Protein AF-A0A916CQK9-F1 (afdb_monomer_lite)

Sequence (109 aa):
MKRKLFKKVPDAERRTIPLKIMLNAAEDEAIKRAAEIRILDKSEYVRRAALGRRADVRYETEIVLALTKVTQSIRALHVDLMEKGIAPSAEAMRVIVKDARDAIRRIEK

Structure (mmCIF, N/CA/C/O backbone):
data_AF-A0A916CQK9-F1
#
_entry.id   AF-A0A916CQK9-F1
#
loop_
_atom_site.group_PDB
_atom_site.id
_atom_site.type_symbol
_atom_site.label_atom_id
_atom_site.label_alt_id
_atom_site.label_comp_id
_atom_site.label_asym_id
_atom_site.label_entity_id
_atom_site.label_seq_id
_atom_site.pdbx_PDB_ins_code
_atom_site.Cartn_x
_atom_site.Cartn_y
_atom_site.Cartn_z
_atom_site.occupancy
_atom_site.B_iso_or_equiv
_atom_site.auth_seq_id
_atom_site.auth_comp_id
_atom_site.auth_asym_id
_atom_site.auth_atom_id
_atom_site.pdbx_PDB_model_num
ATOM 1 N N . MET A 1 1 ? -12.479 26.949 -39.479 1.00 47.59 1 MET A N 1
ATOM 2 C CA . MET A 1 1 ? -11.843 25.613 -39.351 1.00 47.59 1 MET A CA 1
ATOM 3 C C . MET A 1 1 ? -11.029 25.559 -38.056 1.00 47.59 1 MET A C 1
ATOM 5 O O . MET A 1 1 ? -10.021 26.248 -37.965 1.00 47.59 1 MET A O 1
ATOM 9 N N . LYS A 1 2 ? -11.463 24.816 -37.025 1.00 50.59 2 LYS A N 1
ATOM 10 C CA . LYS A 1 2 ? -10.702 24.671 -35.764 1.00 50.59 2 LYS A CA 1
ATOM 11 C C . LYS A 1 2 ? -9.462 23.798 -36.011 1.00 50.59 2 LYS A C 1
ATOM 13 O O . LYS A 1 2 ? -9.601 22.607 -36.283 1.00 50.59 2 LYS A O 1
ATOM 18 N N . ARG A 1 3 ? -8.256 24.375 -35.932 1.00 59.72 3 ARG A N 1
ATOM 19 C CA . ARG A 1 3 ? -6.991 23.617 -35.971 1.00 59.72 3 ARG A CA 1
ATOM 20 C C . ARG A 1 3 ? -6.911 22.730 -34.724 1.00 59.72 3 ARG A C 1
ATOM 22 O O . ARG A 1 3 ? -6.937 23.239 -33.608 1.00 59.72 3 ARG A O 1
ATOM 29 N N . LYS A 1 4 ? -6.838 21.408 -34.904 1.00 59.34 4 LYS A N 1
ATOM 30 C CA . LYS A 1 4 ? -6.576 20.474 -33.799 1.00 59.34 4 LYS A CA 1
ATOM 31 C C . LYS A 1 4 ? -5.147 20.710 -33.301 1.00 59.34 4 LYS A C 1
ATOM 33 O O . LYS A 1 4 ? -4.206 20.551 -34.071 1.00 59.34 4 LYS A O 1
ATOM 38 N N . LEU A 1 5 ? -5.006 21.091 -32.030 1.00 71.31 5 LEU A N 1
ATOM 39 C CA . LEU A 1 5 ? -3.723 21.399 -31.376 1.00 71.31 5 LEU A CA 1
ATOM 40 C C . LEU A 1 5 ? -2.804 20.173 -31.225 1.00 71.31 5 LEU A C 1
ATOM 42 O O . LEU A 1 5 ? -1.611 20.327 -30.994 1.00 71.31 5 LEU A O 1
ATOM 46 N N . PHE A 1 6 ? -3.337 18.962 -31.408 1.00 69.25 6 PHE A N 1
ATOM 47 C CA . PHE A 1 6 ? -2.593 17.713 -31.268 1.00 69.25 6 PHE A CA 1
ATOM 48 C C . PHE A 1 6 ? -2.785 16.831 -32.503 1.00 69.25 6 PHE A C 1
ATOM 50 O O . PHE A 1 6 ? -3.916 16.559 -32.923 1.00 69.25 6 PHE A O 1
ATOM 57 N N . LYS A 1 7 ? -1.670 16.372 -33.081 1.00 76.12 7 LYS A N 1
ATOM 58 C CA . LYS A 1 7 ? -1.664 15.335 -34.118 1.00 76.12 7 LYS A CA 1
ATOM 59 C C . LYS A 1 7 ? -1.800 13.975 -33.434 1.00 76.12 7 LYS A C 1
ATOM 61 O O . LYS A 1 7 ? -1.071 13.678 -32.491 1.00 76.12 7 LYS A O 1
ATOM 66 N N . LYS A 1 8 ? -2.753 13.156 -33.887 1.00 71.56 8 LYS A N 1
ATOM 67 C CA . LYS A 1 8 ? -2.897 11.780 -33.400 1.00 71.56 8 LYS A CA 1
ATOM 68 C C . LYS A 1 8 ? -1.654 11.002 -33.834 1.00 71.56 8 LYS A C 1
ATOM 70 O O . LYS A 1 8 ? -1.360 10.962 -35.025 1.00 71.56 8 LYS A O 1
ATOM 75 N N . VAL A 1 9 ? -0.942 10.420 -32.871 1.00 73.75 9 VAL A N 1
ATOM 76 C CA . VAL A 1 9 ? 0.195 9.528 -33.138 1.00 73.75 9 VAL A CA 1
ATOM 77 C C . VAL A 1 9 ? -0.293 8.365 -34.017 1.00 73.75 9 VAL A C 1
ATOM 79 O O . VAL A 1 9 ? -1.321 7.772 -33.660 1.00 73.75 9 VAL A O 1
ATOM 82 N N . PRO A 1 10 ? 0.372 8.064 -35.150 1.00 77.31 10 PRO A N 1
ATOM 83 C CA . PRO A 1 10 ? 0.020 6.948 -36.023 1.00 77.31 10 PRO A CA 1
ATOM 84 C C . PRO A 1 10 ? -0.050 5.625 -35.254 1.00 77.31 10 PRO A C 1
ATOM 86 O O . PRO A 1 10 ? 0.761 5.368 -34.366 1.00 77.31 10 PRO A O 1
ATOM 89 N N . ASP A 1 11 ? -0.999 4.754 -35.599 1.00 67.31 11 ASP A N 1
ATOM 90 C CA . ASP A 1 11 ? -1.228 3.516 -34.839 1.00 67.31 11 ASP A CA 1
ATOM 91 C C . ASP A 1 11 ? -0.024 2.550 -34.882 1.00 67.31 11 ASP A C 1
ATOM 93 O O . ASP A 1 11 ? 0.162 1.757 -33.959 1.00 67.31 11 ASP A O 1
ATOM 97 N N . ALA A 1 12 ? 0.846 2.666 -35.893 1.00 70.81 12 ALA A N 1
ATOM 98 C CA . ALA A 1 12 ? 2.110 1.931 -35.971 1.00 70.81 12 ALA A CA 1
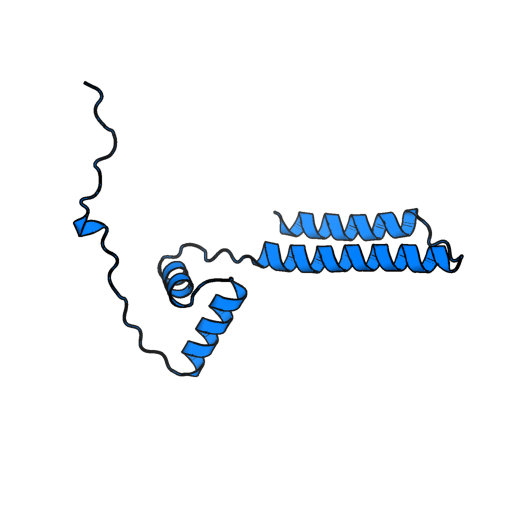ATOM 99 C C . ALA A 1 12 ? 3.090 2.299 -34.839 1.00 70.81 12 ALA A C 1
ATOM 101 O O . ALA A 1 12 ? 3.748 1.418 -34.294 1.00 70.81 12 ALA A O 1
ATOM 102 N N . GLU A 1 13 ? 3.133 3.571 -34.431 1.00 67.44 13 GLU A N 1
ATOM 103 C CA . GLU A 1 13 ? 4.010 4.086 -33.365 1.00 67.44 13 GLU A CA 1
ATOM 104 C C . GLU A 1 13 ? 3.446 3.833 -31.955 1.00 67.44 13 GLU A C 1
ATOM 106 O O . GLU A 1 13 ? 4.131 4.022 -30.953 1.00 67.44 13 GLU A O 1
ATOM 111 N N . ARG A 1 14 ? 2.190 3.379 -31.856 1.00 66.44 14 ARG A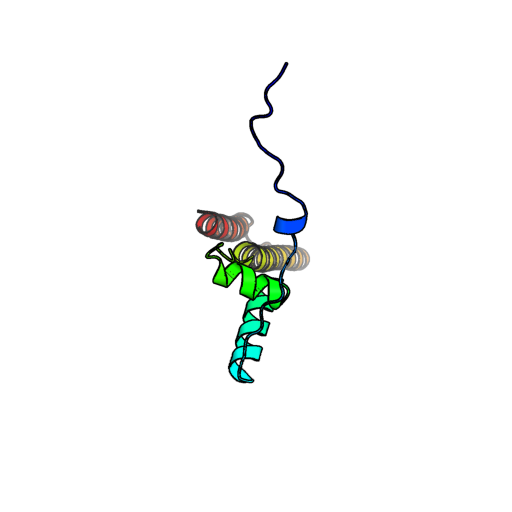 N 1
ATOM 112 C CA . ARG A 1 14 ? 1.538 3.017 -30.585 1.00 66.44 14 ARG A CA 1
ATOM 113 C C . ARG A 1 14 ? 1.759 1.563 -30.179 1.00 66.44 14 ARG A C 1
ATOM 115 O O . ARG A 1 14 ? 1.380 1.186 -29.068 1.00 66.44 14 ARG A O 1
ATOM 122 N N . ARG A 1 15 ? 2.307 0.730 -31.068 1.00 74.19 15 ARG A N 1
ATOM 123 C CA . ARG A 1 15 ? 2.457 -0.704 -30.809 1.00 74.19 15 ARG A CA 1
ATOM 124 C C . ARG A 1 15 ? 3.453 -0.942 -29.684 1.00 74.19 15 ARG A C 1
ATOM 126 O O . ARG A 1 15 ? 4.581 -0.460 -29.706 1.00 74.19 15 ARG A O 1
ATOM 133 N N . THR A 1 16 ? 3.017 -1.708 -28.693 1.00 77.56 16 THR A N 1
ATOM 134 C CA . THR A 1 16 ? 3.875 -2.152 -27.600 1.00 77.56 16 THR A CA 1
ATOM 135 C C . THR A 1 16 ? 4.854 -3.189 -28.137 1.00 77.56 16 THR A C 1
ATOM 137 O O . THR A 1 16 ? 4.446 -4.130 -28.815 1.00 77.56 16 THR A O 1
ATOM 140 N N . ILE A 1 17 ? 6.140 -3.008 -27.847 1.00 84.56 17 ILE A N 1
ATOM 141 C CA . ILE A 1 17 ? 7.194 -3.956 -28.215 1.00 84.56 17 ILE A CA 1
ATOM 142 C C . ILE A 1 17 ? 7.609 -4.783 -26.989 1.00 84.56 17 ILE A C 1
ATOM 144 O O . ILE A 1 17 ? 7.630 -4.243 -25.879 1.00 84.56 17 ILE A O 1
ATOM 148 N N . PRO A 1 18 ? 7.921 -6.081 -27.154 1.00 84.81 18 PRO A N 1
ATOM 149 C CA . PRO A 1 18 ? 8.368 -6.920 -26.050 1.00 84.81 18 PRO A CA 1
ATOM 150 C C . PRO A 1 18 ? 9.787 -6.538 -25.607 1.00 84.81 18 PRO A C 1
ATOM 152 O O . PRO A 1 18 ? 10.663 -6.296 -26.437 1.00 84.81 18 PRO A O 1
ATOM 155 N N . LEU A 1 19 ? 10.022 -6.546 -24.294 1.00 85.19 19 LEU A N 1
ATOM 156 C CA . LEU A 1 19 ? 11.341 -6.360 -23.689 1.00 85.19 19 LEU A CA 1
ATOM 157 C C . LEU A 1 19 ? 11.861 -7.713 -23.188 1.00 85.19 19 LEU A C 1
ATOM 159 O O . LEU A 1 19 ? 11.191 -8.375 -22.397 1.00 85.19 19 LEU A O 1
ATOM 163 N N . LYS A 1 20 ? 13.050 -8.123 -23.642 1.00 89.56 20 LYS A N 1
ATOM 164 C CA . LYS A 1 20 ? 13.735 -9.327 -23.148 1.00 89.56 20 LYS A CA 1
ATOM 165 C C . LYS A 1 20 ? 14.750 -8.933 -22.082 1.00 89.56 20 LYS A C 1
ATOM 167 O O . LYS A 1 20 ? 15.585 -8.069 -22.332 1.00 89.56 20 LYS A O 1
ATOM 172 N N . ILE A 1 21 ? 14.678 -9.577 -20.921 1.00 86.75 21 ILE A N 1
ATOM 173 C CA . ILE A 1 21 ? 15.578 -9.348 -19.786 1.00 86.75 21 ILE A CA 1
ATOM 174 C C . ILE A 1 21 ? 16.072 -10.705 -19.300 1.00 86.75 21 ILE A C 1
ATOM 176 O O . ILE A 1 21 ? 15.273 -11.627 -19.138 1.00 86.75 21 ILE A O 1
ATOM 180 N N . MET A 1 22 ? 17.379 -10.815 -19.084 1.00 92.62 22 MET A N 1
ATOM 181 C CA . MET A 1 22 ? 18.003 -11.986 -18.476 1.00 92.62 22 MET A CA 1
ATOM 182 C C . MET A 1 22 ? 18.129 -11.728 -16.978 1.00 92.62 22 MET A C 1
ATOM 184 O O . MET A 1 22 ? 18.672 -10.699 -16.587 1.00 92.62 22 MET A O 1
ATOM 188 N N . LEU A 1 23 ? 17.603 -12.640 -16.166 1.00 92.31 23 LEU A N 1
ATOM 189 C CA . LEU A 1 23 ? 17.614 -12.560 -14.708 1.00 92.31 23 LEU A CA 1
ATOM 190 C C . LEU A 1 23 ? 18.101 -13.894 -14.157 1.00 92.31 23 LEU A C 1
ATOM 192 O O . LEU A 1 23 ? 17.766 -14.951 -14.701 1.00 92.31 23 LEU A O 1
ATOM 196 N N . ASN A 1 24 ? 18.853 -13.855 -13.065 1.00 95.56 24 ASN A N 1
ATOM 197 C CA . ASN A 1 24 ? 19.058 -15.042 -12.247 1.00 95.56 24 ASN A CA 1
ATOM 198 C C . ASN A 1 24 ? 17.838 -15.288 -11.331 1.00 95.56 24 ASN A C 1
ATOM 200 O O . ASN A 1 24 ? 16.941 -14.451 -11.212 1.00 95.56 24 ASN A O 1
ATOM 204 N N . ALA A 1 25 ? 17.784 -16.453 -10.680 1.00 95.31 25 ALA A N 1
ATOM 205 C CA . ALA A 1 25 ? 16.634 -16.833 -9.855 1.00 95.31 25 ALA A CA 1
ATOM 206 C C . ALA A 1 25 ? 16.396 -15.885 -8.663 1.00 95.31 25 ALA A C 1
ATOM 208 O O . ALA A 1 25 ? 15.250 -15.614 -8.313 1.00 95.31 25 ALA A O 1
ATOM 209 N N . ALA A 1 26 ? 17.462 -15.356 -8.054 1.00 94.44 26 ALA A N 1
ATOM 210 C CA . ALA A 1 26 ? 17.348 -14.438 -6.922 1.00 94.44 26 ALA A CA 1
ATOM 211 C C . ALA A 1 26 ? 16.813 -13.065 -7.358 1.00 94.44 26 ALA A C 1
ATOM 213 O O . ALA A 1 26 ? 15.971 -12.481 -6.677 1.00 94.44 26 ALA A O 1
ATOM 214 N N . GLU A 1 27 ? 17.264 -12.571 -8.511 1.00 91.88 27 GLU A N 1
ATOM 215 C CA . GLU A 1 27 ? 16.774 -11.335 -9.121 1.00 91.88 27 GLU A CA 1
ATOM 216 C C . GLU A 1 27 ? 15.303 -11.456 -9.525 1.00 91.88 27 GLU A C 1
ATOM 218 O O . GLU A 1 27 ? 14.520 -10.549 -9.250 1.00 91.88 27 GLU A O 1
ATOM 223 N N . ASP A 1 28 ? 14.903 -12.582 -10.126 1.00 94.44 28 ASP A N 1
ATOM 224 C CA . ASP A 1 28 ? 13.507 -12.822 -10.503 1.00 94.44 28 ASP A CA 1
ATOM 225 C C . ASP A 1 28 ? 12.576 -12.814 -9.283 1.00 94.44 28 ASP A C 1
ATOM 227 O O . ASP A 1 28 ? 11.541 -12.145 -9.297 1.00 94.44 28 ASP A O 1
ATOM 231 N N . GLU A 1 29 ? 12.972 -13.484 -8.200 1.00 92.62 29 GLU A N 1
ATOM 232 C CA . GLU A 1 29 ? 12.220 -13.493 -6.944 1.00 92.62 29 GLU A CA 1
ATOM 233 C C . GLU A 1 29 ? 12.169 -12.113 -6.278 1.00 92.62 29 GLU A C 1
ATOM 235 O O . GLU A 1 29 ? 11.110 -11.687 -5.812 1.00 92.62 29 GLU A O 1
ATOM 240 N N . ALA A 1 30 ? 13.276 -11.367 -6.275 1.00 89.25 30 ALA A N 1
ATOM 241 C CA . ALA A 1 30 ? 13.293 -10.004 -5.754 1.00 89.25 30 ALA A CA 1
ATOM 242 C C . ALA A 1 30 ? 12.335 -9.087 -6.536 1.00 89.25 30 ALA A C 1
ATOM 244 O O . ALA A 1 30 ? 11.592 -8.305 -5.937 1.00 89.25 30 ALA A O 1
ATOM 245 N N . ILE A 1 31 ? 12.308 -9.211 -7.867 1.00 89.69 31 ILE A N 1
ATOM 246 C CA . ILE A 1 31 ? 11.420 -8.434 -8.739 1.00 89.69 31 ILE A CA 1
ATOM 247 C C . ILE A 1 31 ? 9.958 -8.8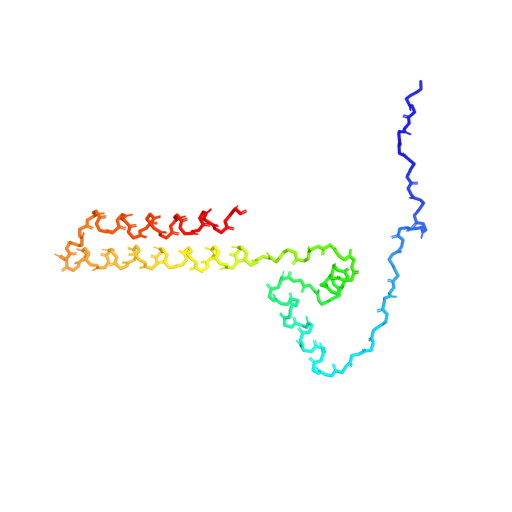42 -8.532 1.00 89.69 31 ILE A C 1
ATOM 249 O O . ILE A 1 31 ? 9.105 -7.957 -8.454 1.00 89.69 31 ILE A O 1
ATOM 253 N N . LYS A 1 32 ? 9.653 -10.141 -8.397 1.00 92.00 32 LYS A N 1
ATOM 254 C CA . LYS A 1 32 ? 8.292 -10.618 -8.090 1.00 92.00 32 LYS A CA 1
ATOM 255 C C . LYS A 1 32 ? 7.786 -10.057 -6.771 1.00 92.00 32 LYS A C 1
ATOM 257 O O . LYS A 1 32 ? 6.744 -9.414 -6.764 1.00 92.00 32 LYS A O 1
ATOM 262 N N . ARG A 1 33 ? 8.552 -10.202 -5.686 1.00 83.19 33 ARG A N 1
ATOM 263 C CA . ARG A 1 33 ? 8.171 -9.663 -4.370 1.00 83.19 33 ARG A CA 1
ATOM 264 C C . ARG A 1 33 ? 7.958 -8.155 -4.425 1.00 83.19 33 ARG A C 1
ATOM 266 O O . ARG A 1 33 ? 6.994 -7.632 -3.874 1.00 83.19 33 ARG A O 1
ATOM 273 N N . ALA A 1 34 ? 8.837 -7.436 -5.123 1.00 81.81 34 ALA A N 1
ATOM 274 C CA . ALA A 1 34 ? 8.697 -5.996 -5.279 1.00 81.81 34 ALA A CA 1
ATOM 275 C C . ALA A 1 34 ? 7.441 -5.604 -6.081 1.00 81.81 34 ALA A C 1
ATOM 277 O O . ALA A 1 34 ? 6.817 -4.589 -5.756 1.00 81.81 34 ALA A O 1
ATOM 278 N N . ALA A 1 35 ? 7.063 -6.394 -7.090 1.00 86.56 35 ALA A N 1
ATOM 279 C CA . ALA A 1 35 ? 5.833 -6.215 -7.855 1.00 86.56 35 ALA A CA 1
ATOM 280 C C . ALA A 1 35 ? 4.580 -6.542 -7.021 1.00 86.56 35 ALA A C 1
ATOM 282 O O . ALA A 1 35 ? 3.627 -5.763 -7.038 1.00 86.56 35 ALA A O 1
ATOM 283 N N . GLU A 1 36 ? 4.612 -7.619 -6.229 1.00 81.94 36 GLU A N 1
ATOM 284 C CA . GLU A 1 36 ? 3.531 -8.045 -5.328 1.00 81.94 36 GLU A CA 1
ATOM 285 C C . GLU A 1 36 ? 3.200 -6.981 -4.282 1.00 81.94 36 GLU A C 1
ATOM 287 O O . GLU A 1 36 ? 2.046 -6.572 -4.181 1.00 81.94 36 GLU A O 1
ATOM 292 N N . ILE A 1 37 ? 4.215 -6.446 -3.593 1.00 77.12 37 ILE A N 1
ATOM 293 C CA . ILE A 1 37 ? 4.061 -5.343 -2.624 1.00 77.12 37 ILE A CA 1
ATOM 294 C C . ILE A 1 37 ? 3.390 -4.118 -3.271 1.00 77.12 37 ILE A C 1
ATOM 296 O O . ILE A 1 37 ? 2.712 -3.325 -2.625 1.00 77.12 37 ILE A O 1
ATOM 300 N N . ARG A 1 38 ? 3.580 -3.932 -4.579 1.00 73.75 38 ARG A N 1
ATOM 301 C CA . ARG A 1 38 ? 3.013 -2.806 -5.333 1.00 73.75 38 ARG A CA 1
ATOM 302 C C . ARG A 1 38 ? 1.681 -3.142 -6.000 1.00 73.75 38 ARG A C 1
ATOM 304 O O . ARG A 1 38 ? 1.081 -2.250 -6.597 1.00 73.75 38 ARG A O 1
ATOM 311 N N . ILE A 1 39 ? 1.208 -4.385 -5.879 1.00 78.25 39 ILE A N 1
ATOM 312 C CA . ILE A 1 39 ? 0.012 -4.923 -6.538 1.00 78.25 39 ILE A CA 1
ATOM 313 C C . ILE A 1 39 ? 0.072 -4.642 -8.048 1.00 78.25 39 ILE A C 1
ATOM 315 O O . ILE A 1 39 ? -0.847 -4.094 -8.661 1.00 78.25 39 ILE A O 1
ATOM 319 N N . LEU A 1 40 ? 1.222 -4.959 -8.640 1.00 81.25 40 LEU A N 1
ATOM 320 C CA . LEU A 1 40 ? 1.482 -4.838 -10.067 1.00 81.25 40 LEU A CA 1
ATOM 321 C C . LEU A 1 40 ? 1.870 -6.196 -10.636 1.00 81.25 40 LEU A C 1
ATOM 323 O O . LEU A 1 40 ? 2.494 -7.012 -9.963 1.00 81.25 40 LEU A O 1
ATOM 327 N N . ASP A 1 41 ? 1.557 -6.399 -11.913 1.00 87.44 41 ASP A N 1
ATOM 328 C CA . ASP A 1 41 ? 2.187 -7.474 -12.666 1.00 87.44 41 ASP A CA 1
ATOM 329 C C . ASP A 1 41 ? 3.700 -7.223 -12.779 1.00 87.44 41 ASP A C 1
ATOM 331 O O . ASP A 1 41 ? 4.147 -6.073 -12.882 1.00 87.44 41 ASP A O 1
ATOM 335 N N . LYS A 1 42 ? 4.491 -8.302 -12.806 1.00 89.38 42 LYS A N 1
ATOM 336 C CA . LYS A 1 42 ? 5.957 -8.243 -12.881 1.00 89.38 42 LYS A CA 1
ATOM 337 C C . LYS A 1 42 ? 6.436 -7.363 -14.040 1.00 89.38 42 LYS A C 1
ATOM 339 O O . LYS A 1 42 ? 7.355 -6.563 -13.870 1.00 89.38 42 LYS A O 1
ATOM 344 N N . SER A 1 43 ? 5.803 -7.482 -15.210 1.00 88.31 43 SER A N 1
ATOM 345 C CA . SER A 1 43 ? 6.186 -6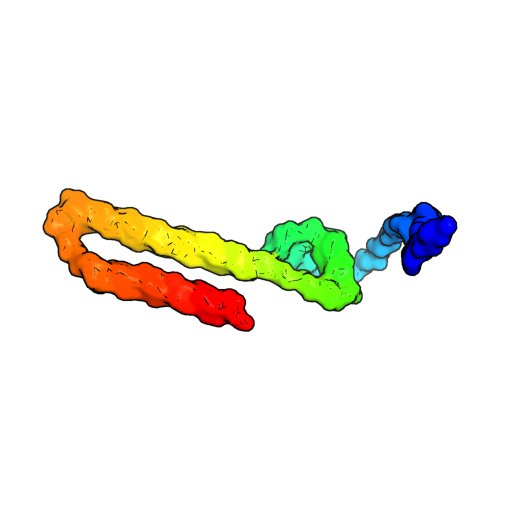.729 -16.410 1.00 88.31 43 SER A CA 1
ATOM 346 C C . SER A 1 43 ? 5.870 -5.235 -16.293 1.00 88.31 43 SER A C 1
ATOM 348 O O . SER A 1 43 ? 6.681 -4.391 -16.679 1.00 88.31 43 SER A O 1
ATOM 350 N N . GLU A 1 44 ? 4.729 -4.892 -15.695 1.00 85.50 44 GLU A N 1
ATOM 351 C CA . GLU A 1 44 ? 4.313 -3.507 -15.477 1.00 85.50 44 GLU A CA 1
ATOM 352 C C . GLU A 1 44 ? 5.159 -2.837 -14.386 1.00 85.50 44 GLU A C 1
ATOM 354 O O . GLU A 1 44 ? 5.537 -1.673 -14.531 1.00 85.50 44 GLU A O 1
ATOM 359 N N . TYR A 1 45 ? 5.527 -3.574 -13.333 1.00 87.19 45 TYR A N 1
ATOM 360 C CA . TYR A 1 45 ? 6.468 -3.098 -12.321 1.00 87.19 45 TYR A CA 1
ATOM 361 C C . TYR A 1 45 ? 7.825 -2.737 -12.942 1.00 87.19 45 TYR A C 1
ATOM 363 O O . TYR A 1 45 ? 8.289 -1.605 -12.787 1.00 87.19 45 TYR A O 1
ATOM 371 N N . VAL A 1 46 ? 8.418 -3.656 -13.712 1.00 88.00 46 VAL A N 1
ATOM 372 C CA . VAL A 1 46 ? 9.698 -3.431 -14.404 1.00 88.00 46 VAL A CA 1
ATOM 373 C C . VAL A 1 46 ? 9.610 -2.239 -15.356 1.00 88.00 46 VAL A C 1
ATOM 375 O O . VAL A 1 46 ? 10.494 -1.383 -15.366 1.00 88.00 46 VAL A O 1
ATOM 378 N N . ARG A 1 47 ? 8.518 -2.128 -16.120 1.00 85.56 47 ARG A N 1
ATOM 379 C CA . ARG A 1 47 ? 8.295 -1.012 -17.045 1.00 85.56 47 ARG A CA 1
ATOM 380 C C . ARG A 1 47 ? 8.204 0.334 -16.325 1.00 85.56 47 ARG A C 1
ATOM 382 O O . ARG A 1 47 ? 8.780 1.310 -16.800 1.00 85.56 47 ARG A O 1
ATOM 389 N N . ARG A 1 48 ? 7.486 0.418 -15.201 1.00 83.81 48 ARG A N 1
ATOM 390 C CA . ARG A 1 48 ? 7.376 1.663 -14.420 1.00 83.81 48 ARG A CA 1
ATOM 391 C C . ARG A 1 48 ? 8.712 2.056 -13.805 1.00 83.81 48 ARG A C 1
ATOM 393 O O . ARG A 1 48 ? 9.128 3.199 -13.981 1.00 83.81 48 ARG A O 1
ATOM 400 N N . ALA A 1 49 ? 9.398 1.094 -13.186 1.00 82.62 49 ALA A N 1
ATOM 401 C CA . ALA A 1 49 ? 10.717 1.292 -12.597 1.00 82.62 49 ALA A CA 1
ATOM 402 C C . ALA A 1 49 ? 11.742 1.788 -13.635 1.00 82.62 49 ALA A C 1
ATOM 404 O O . ALA A 1 49 ? 12.418 2.785 -13.395 1.00 82.62 49 ALA A O 1
ATOM 405 N N . ALA A 1 50 ? 11.798 1.164 -14.817 1.00 82.81 50 ALA A N 1
ATOM 406 C CA . ALA A 1 50 ? 12.728 1.541 -15.885 1.00 82.81 50 ALA A CA 1
ATOM 407 C C . ALA A 1 50 ? 12.453 2.933 -16.481 1.00 82.81 50 ALA A C 1
ATOM 409 O O . ALA A 1 50 ? 13.373 3.610 -16.927 1.00 82.81 50 ALA A O 1
ATOM 410 N N . LEU A 1 51 ? 11.192 3.376 -16.496 1.00 82.00 51 LEU A N 1
ATOM 411 C CA . LEU A 1 51 ? 10.807 4.676 -17.053 1.00 82.00 51 LEU A CA 1
ATOM 412 C C . LEU A 1 51 ? 10.921 5.830 -16.048 1.00 82.00 51 LEU A C 1
ATOM 414 O O . LEU A 1 51 ? 10.474 6.934 -16.361 1.00 82.00 51 LEU A O 1
ATOM 418 N N . GLY A 1 52 ? 11.429 5.585 -14.833 1.00 64.50 52 GLY A N 1
ATOM 419 C CA . GLY A 1 52 ? 11.494 6.593 -13.770 1.00 64.50 52 GLY A CA 1
ATOM 420 C C . GLY A 1 52 ? 10.122 7.146 -13.366 1.00 64.50 52 GLY A C 1
ATOM 421 O O . GLY A 1 52 ? 10.035 8.114 -12.612 1.00 64.50 52 GLY A O 1
ATOM 422 N N . ARG A 1 53 ? 9.030 6.537 -13.855 1.00 63.03 53 ARG A N 1
ATOM 423 C CA . ARG A 1 53 ? 7.687 6.809 -13.356 1.00 63.03 53 ARG A CA 1
ATOM 424 C C . ARG A 1 53 ? 7.709 6.207 -11.977 1.00 63.03 53 ARG A C 1
ATOM 426 O O . ARG A 1 53 ? 7.790 4.981 -11.890 1.00 63.03 53 ARG A O 1
ATOM 433 N N . ARG A 1 54 ? 7.720 7.051 -10.937 1.00 53.06 54 ARG A N 1
ATOM 434 C CA . ARG A 1 54 ? 7.662 6.583 -9.555 1.00 53.06 54 ARG A CA 1
ATOM 435 C C . ARG A 1 54 ? 6.649 5.448 -9.533 1.00 53.06 54 ARG A C 1
ATOM 437 O O 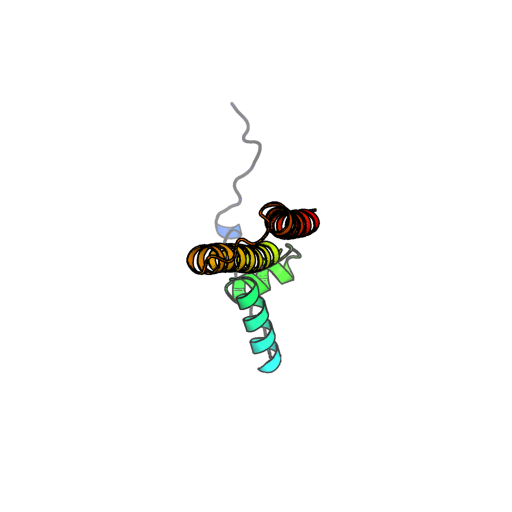. ARG A 1 54 ? 5.474 5.641 -9.853 1.00 53.06 54 ARG A O 1
ATOM 444 N N . ALA A 1 55 ? 7.121 4.239 -9.250 1.00 51.94 55 ALA A N 1
ATOM 445 C CA . ALA A 1 55 ? 6.246 3.182 -8.799 1.00 51.94 55 ALA A CA 1
ATOM 446 C C . ALA A 1 55 ? 5.848 3.613 -7.388 1.00 51.94 55 ALA A C 1
ATOM 448 O O . ALA A 1 55 ? 6.324 3.023 -6.425 1.00 51.94 55 ALA A O 1
ATOM 449 N N . ASP A 1 56 ? 5.119 4.734 -7.297 1.00 49.66 56 ASP A N 1
ATOM 450 C CA . ASP A 1 56 ? 4.606 5.300 -6.068 1.00 49.66 56 ASP A CA 1
ATOM 451 C C . ASP A 1 56 ? 3.703 4.217 -5.545 1.00 49.66 56 ASP A C 1
ATOM 453 O O . ASP A 1 56 ? 2.695 3.813 -6.136 1.00 49.66 56 ASP A O 1
ATOM 457 N N . VAL A 1 57 ? 4.269 3.577 -4.546 1.00 48.53 57 VAL A N 1
ATOM 458 C CA . VAL A 1 57 ? 3.760 2.352 -4.016 1.00 48.53 57 VAL A CA 1
ATOM 459 C C . VAL A 1 57 ? 2.437 2.720 -3.390 1.00 48.53 57 VAL A C 1
ATOM 461 O O . VAL A 1 57 ? 2.313 3.729 -2.699 1.00 48.53 57 VAL A O 1
ATOM 464 N N . ARG A 1 58 ? 1.480 1.817 -3.526 1.00 52.62 58 ARG A N 1
ATOM 465 C CA . ARG A 1 58 ? 0.346 1.688 -2.613 1.00 52.62 58 ARG A CA 1
ATOM 466 C C . ARG A 1 58 ? 0.780 1.462 -1.144 1.00 52.62 58 ARG A C 1
ATOM 468 O O . ARG A 1 58 ? -0.006 0.925 -0.374 1.00 52.62 58 ARG A O 1
ATOM 475 N N . TYR A 1 59 ? 1.991 1.864 -0.733 1.00 48.94 59 TYR A N 1
ATOM 476 C CA . TYR A 1 59 ? 2.486 1.811 0.641 1.00 48.94 59 TYR A CA 1
ATOM 477 C C . TYR A 1 59 ? 1.564 2.649 1.516 1.00 48.94 59 TYR A C 1
ATOM 479 O O . TYR A 1 59 ? 1.188 2.197 2.588 1.00 48.94 59 TYR A O 1
ATOM 487 N N . GLU A 1 60 ? 1.094 3.796 1.019 1.00 56.12 60 GLU A N 1
ATOM 488 C CA . GLU A 1 60 ? 0.046 4.572 1.683 1.00 56.12 60 GLU A CA 1
ATOM 489 C C . GLU A 1 60 ? -1.213 3.733 1.909 1.00 56.12 60 GLU A C 1
ATOM 491 O O . GLU A 1 60 ? -1.753 3.730 3.005 1.00 56.12 60 GLU A O 1
ATOM 496 N N . THR A 1 61 ? -1.660 2.953 0.922 1.00 54.25 61 THR A N 1
ATOM 497 C CA . THR A 1 61 ? -2.880 2.146 1.054 1.00 54.25 61 THR A CA 1
ATOM 498 C C . THR A 1 61 ? -2.710 0.984 2.032 1.00 54.25 61 THR A C 1
ATOM 500 O O . THR A 1 61 ? -3.587 0.781 2.864 1.00 54.25 61 THR A O 1
ATOM 503 N N . GLU A 1 62 ? -1.606 0.234 1.990 1.00 56.50 62 GLU A N 1
ATOM 504 C CA . GLU A 1 62 ? -1.366 -0.865 2.942 1.00 56.50 62 GLU A CA 1
ATOM 505 C C . GLU A 1 62 ? -1.183 -0.355 4.375 1.00 56.50 62 GLU A C 1
ATOM 507 O O . GLU A 1 62 ? -1.750 -0.924 5.310 1.00 56.50 62 GLU A O 1
ATOM 512 N N . ILE A 1 63 ? -0.470 0.761 4.550 1.00 65.19 63 ILE A N 1
ATOM 513 C CA . ILE A 1 63 ? -0.307 1.429 5.845 1.00 65.19 63 ILE A CA 1
ATOM 514 C C . ILE A 1 63 ? -1.660 1.944 6.349 1.00 65.19 63 ILE A C 1
ATOM 516 O O . ILE A 1 63 ? -2.023 1.698 7.500 1.00 65.19 63 ILE A O 1
ATOM 520 N N . VAL A 1 64 ? -2.455 2.590 5.492 1.00 66.88 64 VAL A N 1
ATOM 521 C CA . VAL A 1 64 ? -3.805 3.065 5.833 1.00 66.88 64 VAL A CA 1
ATOM 522 C C . VAL A 1 64 ? -4.720 1.897 6.204 1.00 66.88 64 VAL A C 1
ATOM 524 O O . VAL A 1 64 ? -5.453 1.992 7.189 1.00 66.88 64 VAL A O 1
ATOM 527 N N . LEU A 1 65 ? -4.667 0.773 5.485 1.00 67.81 65 LEU A N 1
ATOM 528 C CA . LEU A 1 65 ? -5.454 -0.424 5.798 1.00 67.81 65 LEU A CA 1
ATOM 529 C C . LEU A 1 65 ? -5.026 -1.055 7.130 1.00 67.81 65 LEU A C 1
ATOM 531 O O . LEU A 1 65 ? -5.884 -1.381 7.954 1.00 67.81 65 LEU A O 1
ATOM 535 N N . ALA A 1 66 ? -3.721 -1.178 7.385 1.00 67.69 66 ALA A N 1
ATOM 536 C CA . ALA A 1 66 ? -3.196 -1.700 8.644 1.00 67.69 66 ALA A CA 1
ATOM 537 C C . ALA A 1 66 ? -3.598 -0.817 9.839 1.00 67.69 66 ALA A C 1
ATOM 539 O O . ALA A 1 66 ? -4.074 -1.322 10.856 1.00 67.69 66 ALA A O 1
ATOM 540 N N . LEU A 1 67 ? -3.497 0.506 9.702 1.00 71.75 67 LEU A N 1
ATOM 541 C CA . LEU A 1 67 ? -3.880 1.459 10.748 1.00 71.75 67 LEU A CA 1
ATOM 542 C C . LEU A 1 67 ? -5.402 1.530 10.948 1.00 71.75 67 LEU A C 1
ATOM 544 O O . LEU A 1 67 ? -5.881 1.656 12.080 1.00 71.75 67 LEU A O 1
ATOM 548 N N . THR A 1 68 ? -6.179 1.364 9.876 1.00 71.00 68 THR A N 1
ATOM 549 C CA . THR A 1 68 ? -7.640 1.212 9.960 1.00 71.00 68 THR A CA 1
ATOM 550 C C . THR A 1 68 ? -8.001 -0.030 10.772 1.00 71.00 68 THR A C 1
ATOM 552 O O . THR A 1 68 ? -8.843 0.050 11.667 1.00 71.00 68 THR A O 1
ATOM 555 N N . LYS A 1 69 ? -7.314 -1.155 10.533 1.00 73.50 69 LYS A N 1
ATOM 556 C CA . LYS A 1 69 ? -7.505 -2.401 11.285 1.00 73.50 69 LYS A CA 1
ATOM 557 C C . LYS A 1 69 ? -7.176 -2.230 12.770 1.00 73.50 69 LYS A C 1
ATOM 559 O O . LYS A 1 69 ? -7.963 -2.646 13.611 1.00 73.50 69 LYS A O 1
ATOM 564 N N . VAL A 1 70 ? -6.076 -1.549 13.103 1.00 77.19 70 VAL A N 1
ATOM 565 C CA . VAL A 1 70 ? -5.726 -1.213 14.499 1.00 77.19 70 VAL A CA 1
ATOM 566 C C . VAL A 1 70 ? -6.829 -0.380 15.157 1.00 77.19 70 VAL A C 1
ATOM 568 O O . VAL A 1 70 ? -7.269 -0.691 16.262 1.00 77.19 70 VAL A O 1
ATOM 571 N N . THR A 1 71 ? -7.338 0.636 14.459 1.00 76.44 71 THR A N 1
ATOM 572 C CA . THR A 1 71 ? -8.413 1.501 14.973 1.00 76.44 71 THR A CA 1
ATOM 573 C C . THR A 1 71 ? -9.707 0.717 15.218 1.00 76.44 71 THR A C 1
ATOM 575 O O . THR A 1 71 ? -10.391 0.937 16.218 1.00 76.44 71 THR A O 1
ATOM 578 N N . GLN A 1 72 ? -10.047 -0.218 14.326 1.00 75.88 72 GLN A N 1
ATOM 579 C CA . GLN A 1 72 ? -11.200 -1.106 14.487 1.00 75.88 72 GLN A CA 1
ATOM 580 C C . GLN A 1 72 ? -11.029 -2.058 15.677 1.00 75.88 72 GLN A C 1
ATOM 582 O O . GLN A 1 72 ? -11.959 -2.185 16.469 1.00 75.88 72 GLN A O 1
ATOM 587 N N . SER A 1 73 ? -9.846 -2.651 15.865 1.00 75.62 73 SER A N 1
ATOM 588 C CA . SER A 1 73 ? -9.555 -3.505 17.025 1.00 75.62 73 SER A CA 1
ATOM 589 C C . SER A 1 73 ? -9.674 -2.750 18.352 1.00 75.62 73 SER A C 1
ATOM 591 O O . SER A 1 73 ? -10.217 -3.282 19.314 1.00 75.62 73 SER A O 1
ATOM 593 N N . ILE A 1 74 ? -9.230 -1.489 18.401 1.00 78.44 74 ILE A N 1
ATOM 594 C CA . ILE A 1 74 ? -9.371 -0.630 19.589 1.00 78.44 74 ILE A CA 1
ATOM 595 C C . ILE A 1 74 ? -10.852 -0.347 19.893 1.00 78.44 74 ILE A C 1
ATOM 597 O O . ILE A 1 74 ? -11.255 -0.341 21.056 1.00 78.44 74 ILE A O 1
ATOM 601 N N . ARG A 1 75 ? -11.684 -0.139 18.863 1.00 75.88 75 ARG A N 1
ATOM 602 C CA . ARG A 1 75 ? -13.138 0.019 19.038 1.00 75.88 75 ARG A CA 1
ATOM 603 C C . ARG A 1 75 ? -13.810 -1.267 19.511 1.00 75.88 75 ARG A C 1
ATOM 605 O O . ARG A 1 75 ? -14.674 -1.186 20.373 1.00 75.88 75 ARG A O 1
ATOM 612 N N . ALA A 1 76 ? -13.416 -2.420 18.978 1.00 78.06 76 ALA A N 1
ATOM 613 C CA . ALA A 1 76 ? -13.929 -3.711 19.431 1.00 78.06 76 ALA A CA 1
ATOM 6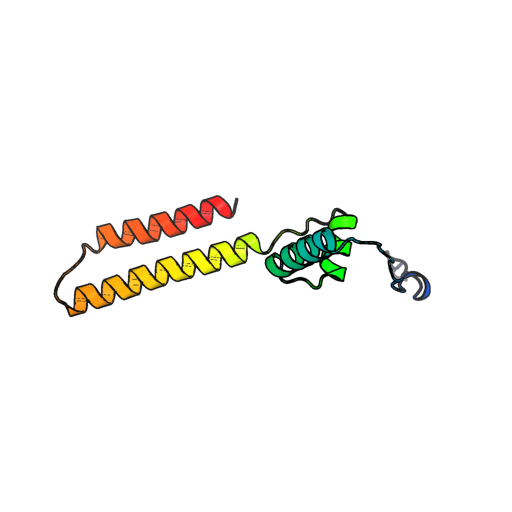14 C C . ALA A 1 76 ? -13.588 -3.944 20.911 1.00 78.06 76 ALA A C 1
ATOM 616 O O . ALA A 1 76 ? -14.478 -4.202 21.710 1.00 78.06 76 ALA A O 1
ATOM 617 N N . LEU A 1 77 ? -12.332 -3.696 21.302 1.00 78.12 77 LEU A N 1
ATOM 618 C CA . LEU A 1 77 ? -11.906 -3.771 22.700 1.00 78.12 77 LEU A CA 1
ATOM 619 C C . LEU A 1 77 ? -12.718 -2.836 23.611 1.00 78.12 77 LEU A C 1
ATOM 621 O O . LEU A 1 77 ? -13.032 -3.195 24.739 1.00 78.12 77 LEU A O 1
ATOM 625 N N . HIS A 1 78 ? -13.072 -1.638 23.138 1.00 76.75 78 HIS A N 1
ATOM 626 C CA . HIS A 1 78 ? -13.929 -0.726 23.895 1.00 76.75 78 HIS A CA 1
ATOM 627 C C . HIS A 1 78 ? -15.317 -1.319 24.160 1.00 76.75 78 HIS A C 1
ATOM 629 O O . HIS A 1 78 ? -15.798 -1.239 25.288 1.00 76.75 78 HIS A O 1
ATOM 635 N N . VAL A 1 79 ? -15.940 -1.913 23.141 1.00 81.00 79 VAL A N 1
ATOM 636 C CA . VAL A 1 79 ? -17.245 -2.573 23.277 1.00 81.00 79 VAL A CA 1
ATOM 637 C C . VAL A 1 79 ? -17.146 -3.737 24.266 1.00 81.00 79 VAL A C 1
ATOM 639 O O . VAL A 1 79 ? -17.913 -3.764 25.223 1.00 81.00 79 VAL A O 1
ATOM 642 N N . ASP A 1 80 ? -16.135 -4.598 24.128 1.00 79.56 80 ASP A N 1
ATOM 643 C CA . ASP A 1 80 ? -15.906 -5.733 25.033 1.00 79.56 80 ASP A CA 1
ATOM 644 C C . ASP A 1 80 ? -15.712 -5.297 26.496 1.00 79.56 80 ASP A C 1
ATOM 646 O O . ASP A 1 80 ? -16.159 -5.968 27.428 1.00 79.56 80 ASP A O 1
ATOM 650 N N . LEU A 1 81 ? -15.015 -4.178 26.727 1.00 79.94 81 LEU A N 1
ATOM 651 C CA . LEU A 1 81 ? -14.817 -3.629 28.071 1.00 79.94 81 LEU A CA 1
ATOM 652 C C . LEU A 1 81 ? -16.129 -3.095 28.656 1.00 79.94 81 LEU A C 1
ATOM 654 O O . LEU A 1 81 ? -16.440 -3.383 29.813 1.00 79.94 81 LEU A O 1
ATOM 658 N N . MET A 1 82 ? -16.919 -2.384 27.846 1.00 79.44 82 MET A N 1
ATOM 659 C CA . MET A 1 82 ? -18.230 -1.867 28.243 1.00 79.44 82 MET A CA 1
ATOM 660 C C . MET A 1 82 ? -19.213 -2.996 28.575 1.00 79.44 82 MET A C 1
ATOM 662 O O . MET A 1 82 ? -19.911 -2.909 29.584 1.00 79.44 82 MET A O 1
ATOM 666 N N . GLU A 1 83 ? -19.229 -4.079 27.793 1.00 81.31 83 GLU A N 1
ATOM 667 C CA . GLU A 1 83 ? -20.035 -5.279 28.074 1.00 81.31 83 GLU A CA 1
ATOM 668 C C . GLU A 1 83 ? -19.639 -5.957 29.393 1.00 81.31 83 GLU A C 1
ATOM 670 O O . GLU A 1 83 ? -20.484 -6.512 30.094 1.00 81.31 83 GLU A O 1
ATOM 675 N N . LYS A 1 84 ? -18.362 -5.861 29.779 1.00 82.44 84 LYS A N 1
ATOM 676 C CA . LYS A 1 84 ? -17.838 -6.366 31.059 1.00 82.44 84 LYS A CA 1
ATOM 677 C C . LYS A 1 84 ? -18.016 -5.388 32.227 1.00 82.44 84 LYS A C 1
ATOM 679 O O . LYS A 1 84 ? -17.515 -5.656 33.317 1.00 82.44 84 LYS A O 1
ATOM 684 N N . GLY A 1 85 ? -18.695 -4.257 32.020 1.00 82.00 85 GLY A N 1
ATOM 685 C CA . GLY A 1 85 ? -18.917 -3.231 33.045 1.00 82.00 85 GLY A CA 1
ATOM 686 C C . GLY A 1 85 ? -17.666 -2.427 33.414 1.00 82.00 85 GLY A C 1
ATOM 687 O O . GLY A 1 85 ? -17.684 -1.657 34.373 1.00 82.00 85 GLY A O 1
ATOM 688 N N . ILE A 1 86 ? -16.578 -2.583 32.658 1.00 77.81 86 ILE A N 1
ATOM 689 C CA . ILE A 1 86 ? -15.360 -1.794 32.809 1.00 77.81 86 ILE A CA 1
ATOM 690 C C . ILE A 1 86 ? -15.519 -0.609 31.866 1.00 77.81 86 ILE A C 1
ATOM 692 O O . ILE A 1 86 ? -15.431 -0.775 30.657 1.00 77.81 86 ILE A O 1
ATOM 696 N N . ALA A 1 87 ? -15.771 0.584 32.397 1.00 68.81 87 ALA A N 1
ATOM 697 C CA . ALA A 1 87 ? -15.885 1.789 31.584 1.00 68.81 87 ALA A CA 1
ATOM 698 C C . ALA A 1 87 ? -14.491 2.413 31.369 1.00 68.81 87 ALA A C 1
ATOM 700 O O . ALA A 1 87 ? -14.022 3.156 32.237 1.00 68.81 87 ALA A O 1
ATOM 701 N N . PRO A 1 88 ? -13.782 2.144 30.251 1.00 67.38 88 PRO A N 1
ATOM 702 C CA . PRO A 1 88 ? -12.595 2.916 29.917 1.00 67.38 88 PRO A CA 1
ATOM 703 C C . PRO A 1 88 ? -13.002 4.381 29.730 1.00 67.38 88 PRO A C 1
ATOM 705 O O . PRO A 1 88 ? -14.012 4.673 29.086 1.00 67.38 88 PRO A O 1
ATOM 708 N N . SER A 1 89 ? -12.217 5.310 30.283 1.00 74.50 89 SER A N 1
ATOM 709 C CA . SER A 1 89 ? -12.489 6.742 30.134 1.00 74.50 89 SER A CA 1
ATOM 710 C C . SER A 1 89 ? -12.628 7.097 28.651 1.00 74.50 89 SER A C 1
ATOM 712 O O . SER A 1 89 ? -11.702 6.908 27.854 1.00 74.50 89 SER A O 1
ATOM 714 N N . ALA A 1 90 ? -13.798 7.620 28.278 1.00 67.69 90 ALA A N 1
ATOM 715 C CA . ALA A 1 90 ? -14.098 8.018 26.907 1.00 67.69 90 ALA A CA 1
ATOM 716 C C . ALA A 1 90 ? -13.101 9.068 26.381 1.00 67.69 90 ALA A C 1
ATOM 718 O O . ALA A 1 90 ? -12.834 9.123 25.179 1.00 67.69 90 ALA A O 1
ATOM 719 N N . GLU A 1 91 ? -12.519 9.876 27.272 1.00 68.50 91 GLU A N 1
ATOM 720 C CA . GLU A 1 91 ? -11.458 10.830 26.945 1.00 68.50 91 GLU A CA 1
ATOM 721 C C . GLU A 1 91 ? -10.141 10.136 26.609 1.00 68.50 91 GLU A C 1
ATOM 723 O O . GLU A 1 91 ? -9.572 10.420 25.556 1.00 68.50 91 GLU A O 1
ATOM 728 N N . ALA A 1 92 ? -9.700 9.171 27.420 1.00 67.19 92 ALA A N 1
ATOM 729 C CA . ALA A 1 92 ? -8.474 8.416 27.153 1.00 67.19 92 ALA A CA 1
ATOM 730 C C . ALA A 1 92 ? -8.545 7.681 25.802 1.00 67.19 92 ALA A C 1
ATOM 732 O O . ALA A 1 92 ? -7.601 7.705 25.013 1.00 67.19 92 ALA A O 1
ATOM 733 N N . MET A 1 93 ? -9.706 7.106 25.479 1.00 69.94 93 MET A N 1
ATOM 734 C CA . MET A 1 93 ? -9.911 6.401 24.210 1.00 69.94 93 MET A CA 1
ATOM 735 C C . MET A 1 93 ? -9.998 7.346 23.008 1.00 69.94 93 MET A C 1
ATOM 737 O O . MET A 1 93 ? -9.470 7.039 21.936 1.00 69.94 93 MET A O 1
ATOM 741 N N . ARG A 1 94 ? -10.626 8.519 23.166 1.00 70.19 94 ARG A N 1
ATOM 742 C CA . ARG A 1 94 ? -10.637 9.552 22.118 1.00 70.19 94 ARG A CA 1
ATOM 743 C C . ARG A 1 94 ? -9.236 10.052 21.794 1.00 70.19 94 ARG A C 1
ATOM 745 O O . ARG A 1 94 ? -8.962 10.281 20.618 1.00 70.19 94 ARG A O 1
ATOM 752 N N . VAL A 1 95 ? -8.372 10.202 22.799 1.00 72.00 95 VAL A N 1
ATOM 753 C CA . VAL A 1 95 ? -6.969 10.598 22.605 1.00 72.00 95 VAL A CA 1
ATOM 754 C C . VAL A 1 95 ? -6.235 9.556 21.762 1.00 72.00 95 VAL A C 1
ATOM 756 O O . VAL A 1 95 ? -5.676 9.913 20.733 1.00 72.00 95 VAL A O 1
ATOM 759 N N . ILE A 1 96 ? -6.358 8.267 22.088 1.00 73.38 96 ILE A N 1
ATOM 760 C CA . ILE A 1 96 ? -5.700 7.181 21.338 1.00 73.38 96 ILE A CA 1
ATOM 761 C C . ILE A 1 96 ? -6.138 7.154 19.863 1.00 73.38 96 ILE A C 1
ATOM 763 O O . ILE A 1 96 ? -5.310 7.058 18.958 1.00 73.38 96 ILE A O 1
ATOM 767 N N . VAL A 1 97 ? -7.444 7.272 19.596 1.00 72.31 97 VAL A N 1
ATOM 768 C CA . VAL A 1 97 ? -7.970 7.289 18.217 1.00 72.31 97 VAL A CA 1
ATOM 769 C C . VAL A 1 97 ? -7.537 8.552 17.467 1.00 72.31 97 VAL A C 1
ATOM 771 O O . VAL A 1 97 ? -7.251 8.495 16.269 1.00 72.31 97 VAL A O 1
ATOM 774 N N . LYS A 1 98 ? -7.485 9.698 18.154 1.00 73.69 98 LYS A N 1
ATOM 775 C CA . LYS A 1 98 ? -7.017 10.959 17.576 1.00 73.69 98 LYS A CA 1
ATOM 776 C C . LYS A 1 98 ? -5.531 10.887 17.231 1.00 73.69 98 LYS A C 1
ATOM 778 O O . LYS A 1 98 ? -5.184 11.252 16.115 1.00 73.69 98 LYS A O 1
ATOM 783 N N . ASP A 1 99 ? -4.695 10.369 18.122 1.00 69.00 99 ASP A N 1
ATOM 784 C CA . ASP A 1 99 ? -3.253 10.234 17.907 1.00 69.00 99 ASP A CA 1
ATOM 785 C C . ASP A 1 99 ? -2.949 9.280 16.749 1.00 69.00 99 ASP A C 1
ATOM 787 O O . ASP A 1 99 ? -2.112 9.588 15.901 1.00 69.00 99 ASP A O 1
ATOM 791 N N . ALA A 1 100 ? -3.695 8.174 16.636 1.00 71.38 100 ALA A N 1
ATOM 792 C CA . ALA A 1 100 ? -3.612 7.281 15.483 1.00 71.38 100 ALA A CA 1
ATOM 793 C C . ALA A 1 100 ? -3.983 8.005 14.176 1.00 71.38 100 ALA A C 1
ATOM 795 O O . ALA A 1 100 ? -3.261 7.918 13.183 1.00 71.38 100 ALA A O 1
ATOM 796 N N . ARG A 1 101 ? -5.078 8.777 14.174 1.00 71.81 101 ARG A N 1
ATOM 797 C CA . ARG A 1 101 ? -5.509 9.561 13.005 1.00 71.81 101 ARG A CA 1
ATOM 798 C C . ARG A 1 101 ? -4.512 10.661 12.635 1.00 71.81 101 ARG A C 1
ATOM 800 O O . ARG A 1 101 ? -4.280 10.913 11.455 1.00 71.81 101 ARG A O 1
ATOM 807 N N . ASP A 1 102 ? -3.939 11.333 13.622 1.00 70.12 102 ASP A N 1
ATOM 808 C CA . ASP A 1 102 ? -2.987 12.416 13.401 1.00 70.12 102 ASP A CA 1
ATOM 809 C C . ASP A 1 102 ? -1.626 11.862 12.941 1.00 70.12 102 ASP A C 1
ATOM 811 O O . ASP A 1 102 ? -0.976 12.478 12.098 1.00 70.12 102 ASP A O 1
ATOM 815 N N . ALA A 1 103 ? -1.230 10.665 13.391 1.00 64.19 103 ALA A N 1
ATOM 816 C CA . ALA A 1 103 ? -0.089 9.936 12.840 1.00 64.19 103 ALA A CA 1
ATOM 817 C C . ALA A 1 103 ? -0.301 9.565 11.360 1.00 64.19 103 ALA A C 1
ATOM 819 O O . ALA A 1 103 ? 0.607 9.778 10.562 1.00 64.19 103 ALA A O 1
ATOM 820 N N . ILE A 1 104 ? -1.505 9.115 10.971 1.00 64.25 104 ILE A N 1
ATOM 821 C CA . ILE A 1 104 ? -1.871 8.877 9.557 1.00 64.25 104 ILE A CA 1
ATOM 822 C C . ILE A 1 104 ? -1.717 10.166 8.738 1.00 64.25 104 ILE A C 1
ATOM 824 O O . ILE A 1 104 ? -1.062 10.171 7.700 1.00 64.25 104 ILE A O 1
ATOM 828 N N . ARG A 1 105 ? -2.251 11.289 9.235 1.00 62.97 105 ARG A N 1
ATOM 829 C CA . ARG A 1 105 ? -2.171 12.591 8.547 1.00 62.97 105 ARG A CA 1
ATOM 830 C C . ARG A 1 105 ? -0.750 13.136 8.387 1.00 62.97 105 ARG A C 1
ATOM 832 O O . ARG A 1 105 ? -0.526 13.977 7.524 1.00 62.97 105 ARG A O 1
ATOM 839 N N . ARG A 1 106 ? 0.201 12.714 9.227 1.00 60.19 106 ARG A N 1
ATOM 840 C CA . ARG A 1 106 ? 1.623 13.081 9.080 1.00 60.19 106 ARG A CA 1
ATOM 841 C C . ARG A 1 106 ? 2.311 12.324 7.948 1.00 60.19 106 ARG A C 1
ATOM 843 O O . ARG A 1 106 ? 3.326 12.805 7.471 1.00 60.19 106 ARG A O 1
ATOM 850 N N . ILE A 1 107 ? 1.773 11.171 7.554 1.00 57.62 107 ILE A N 1
ATOM 851 C CA . ILE A 1 107 ? 2.275 10.361 6.438 1.00 57.62 107 ILE A CA 1
ATOM 852 C C . ILE A 1 107 ? 1.676 10.850 5.104 1.00 57.62 107 ILE A C 1
ATOM 854 O O . ILE A 1 107 ? 2.311 10.712 4.071 1.00 57.62 107 ILE A O 1
ATOM 858 N N . GLU A 1 108 ? 0.493 11.476 5.127 1.00 50.97 108 GLU A N 1
ATOM 859 C CA . GLU A 1 108 ? -0.181 12.095 3.963 1.00 50.97 108 GLU A CA 1
ATOM 860 C C . GLU A 1 108 ? 0.467 13.409 3.448 1.00 50.97 108 GLU A C 1
ATOM 862 O O . GLU A 1 108 ? -0.043 14.000 2.494 1.00 50.97 108 GLU A O 1
ATOM 867 N N . LYS A 1 109 ? 1.549 13.902 4.069 1.00 43.41 109 LYS A N 1
ATOM 868 C CA . LYS A 1 109 ? 2.300 15.106 3.659 1.00 43.41 109 LYS A CA 1
ATOM 869 C C . LYS A 1 109 ? 3.692 14.745 3.164 1.00 43.41 109 LYS A C 1
ATOM 871 O O . LYS A 1 109 ? 4.134 15.412 2.202 1.00 43.41 109 LYS A O 1
#

Foldseek 3Di:
DDDDPDDDDPVVVVDDDDDDDDDDPVRQVVLVVVCVQQVHDSVVSVVCVVVVVPSVGCPLVVLVVVLVVVLVVLVVVCVVCVVVVNHDPPVVSVVVSVVSVVVSVVVVD

pLDDT: mean 74.02, std 12.2, range [43.41, 95.56]

Radius of gyration: 24.14 Å; chains: 1; bounding box: 39×42×72 Å

Secondary structure (DSSP, 8-state):
----SSPPPPGGGGPPPP------HHHHHHHHHHHHHTT--HHHHHHHHHTT-----THHHHHHHHHHHHHHHHHHHHHHHHHTT----HHHHHHHHHHHHHHHHHH--